Protein AF-A0A8D3AK14-F1 (afdb_monomer)

Mean predicted aligned error: 7.83 Å

Nearest PDB structures (foldseek):
  1roz-assembly1_B  TM=8.309E-01  e=2.195E-11  Homo sapiens
  8a0f-assembly1_B-2  TM=8.548E-01  e=7.434E-11  Homo sapiens
  8a0f-assembly1_A-2  TM=8.337E-01  e=1.287E-10  Homo sapiens
  8qzx-assembly1_A  TM=8.357E-01  e=2.097E-10  Trichomonas vaginalis
  8qzx-assembly1_B  TM=8.341E-01  e=2.518E-10  Trichomonas vaginalis

Sequence (158 aa):
MFYAIPFQGVFEPLADRGIRWTPSKVIHRLVKEINNPESVYYLAYKNNIPVFSPALTDGAIGDMVCLFSIENPGLILDIIELNNLVTVANSTGAITLGRSVATHHICNANSWRGGADYAVPDEAVSWGVFGDATIIFPLLVAEMFAVHANTTAGKKKE

Secondary structure (DSSP, 8-state):
--TTS-HHHHHGGGG-TTS---HHHHHHHHHHHH--TT-HHHHHHHTT-----TTTTSSHHHHHHHHHHHHSTT-----THHHHHHHT-SS-EEE--SSSHHHHHHHHHHHTTTS-SEEE-S--TTT-----HHHHHHHHIIIIIIHHHHHHHHHT--

Solvent-accessible surface area (backbone atoms only — not comparable to full-atom values): 9688 Å² total; per-residue (Å²): 140,82,86,81,66,69,69,62,77,74,49,53,69,69,68,46,82,89,56,89,42,22,44,33,57,51,51,52,50,54,35,64,72,66,66,44,85,89,37,70,62,32,51,29,54,77,67,73,48,88,56,84,45,93,62,54,62,77,47,76,64,17,56,52,52,52,58,48,33,73,82,40,76,85,74,58,74,51,72,63,67,59,41,63,57,48,60,73,47,93,72,47,76,46,79,37,88,56,91,48,74,67,43,51,51,55,52,57,29,25,49,77,63,80,42,61,82,37,72,49,56,54,79,31,85,88,71,74,66,79,76,58,58,88,63,49,46,59,53,52,40,52,72,47,55,48,48,50,50,52,57,55,57,56,65,72,77,112

InterPro domains:
  IPR002773 Deoxyhypusine synthase [PF01916] (13-120)
  IPR002773 Deoxyhypusine synthase [PTHR11703] (19-152)
  IPR029035 DHS-like NAD/FAD-binding domain superfamily [SSF52467] (12-150)
  IPR036982 Deoxyhypusine synthase superfamily [G3DSA:3.40.910.10] (7-158)

pLDDT: mean 82.38, std 14.47, range [33.09, 95.25]

Radius of gyration: 18.66 Å; Cα contacts (8 Å, |Δi|>4): 127; chains: 1; bounding box: 44×37×48 Å

Foldseek 3Di:
DPPPDPLCPQCVVLLPPVDAAALQVSLLSNLVSVVDPVDPSVVCNVVVNTDADPPCLPDPSVVSVVVVCVVRPDRDHDRCVLLVVQLPDPAAEEEDADDDPVLVVNQVSQVNVVGHPHYDDCPCPVPPDHDHCVPVVVVVCVVPVVVVVVVVVVVVVD

Organism: Scophthalmus maximus (NCBI:txid52904)

Structure (mmCIF, N/CA/C/O backbone):
data_AF-A0A8D3AK14-F1
#
_entry.id   AF-A0A8D3AK14-F1
#
loop_
_atom_site.group_PDB
_atom_site.id
_atom_site.type_symbol
_atom_site.label_atom_id
_atom_site.label_alt_id
_atom_site.label_comp_id
_atom_site.label_asym_id
_atom_site.label_entity_id
_atom_site.label_seq_id
_atom_site.pdbx_PDB_ins_code
_atom_site.Cartn_x
_atom_site.Cartn_y
_atom_site.Cartn_z
_atom_site.occupancy
_atom_site.B_iso_or_equiv
_atom_site.auth_seq_id
_atom_site.auth_comp_id
_atom_site.auth_asym_id
_atom_site.auth_atom_id
_atom_site.pdbx_PDB_model_num
ATOM 1 N N . MET A 1 1 ? 21.615 4.876 5.965 1.00 33.72 1 MET A N 1
ATOM 2 C CA . MET A 1 1 ? 22.138 3.493 6.015 1.00 33.72 1 MET A CA 1
ATOM 3 C C . MET A 1 1 ? 21.258 2.600 5.131 1.00 33.72 1 MET A C 1
ATOM 5 O O . MET A 1 1 ? 20.479 1.821 5.647 1.00 33.72 1 MET A O 1
ATOM 9 N N . PHE A 1 2 ? 21.328 2.760 3.801 1.00 33.56 2 PHE A N 1
ATOM 10 C CA . PHE A 1 2 ? 20.578 1.951 2.811 1.00 33.56 2 PHE A CA 1
ATOM 11 C C . PHE A 1 2 ? 21.502 1.036 1.973 1.00 33.56 2 PHE A C 1
ATOM 13 O O . PHE A 1 2 ? 21.062 0.402 1.026 1.00 33.56 2 PHE A O 1
ATOM 20 N N . TYR A 1 3 ? 22.785 0.934 2.340 1.00 33.09 3 TYR A N 1
ATOM 21 C CA . TYR A 1 3 ? 23.836 0.241 1.576 1.00 33.09 3 TYR A CA 1
ATOM 22 C C . TYR A 1 3 ? 24.048 -1.239 1.958 1.00 33.09 3 TYR A C 1
ATOM 24 O O . TYR A 1 3 ? 25.084 -1.808 1.634 1.00 33.09 3 TYR A O 1
ATOM 32 N N . ALA A 1 4 ? 23.111 -1.868 2.675 1.00 42.28 4 ALA A N 1
ATOM 33 C CA . ALA A 1 4 ? 23.295 -3.226 3.209 1.00 42.28 4 ALA A CA 1
ATOM 34 C C . ALA A 1 4 ? 22.388 -4.294 2.575 1.00 42.28 4 ALA A C 1
ATOM 36 O O . ALA A 1 4 ? 22.388 -5.433 3.033 1.00 42.28 4 ALA A O 1
ATOM 37 N N . ILE A 1 5 ? 21.618 -3.9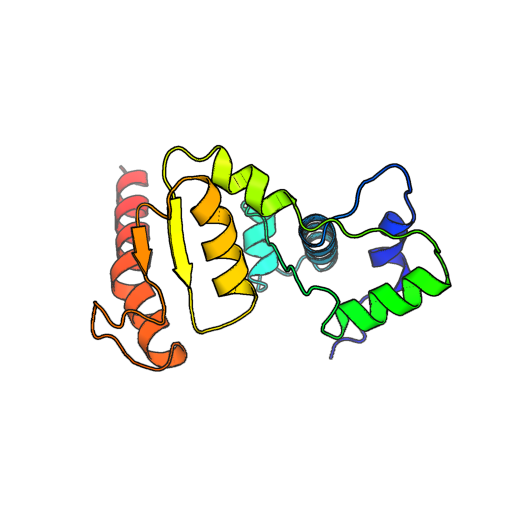57 1.537 1.00 53.09 5 ILE A N 1
ATOM 38 C CA . ILE A 1 5 ? 20.884 -4.965 0.767 1.00 53.09 5 ILE A CA 1
ATOM 39 C C . ILE A 1 5 ? 21.782 -5.366 -0.411 1.00 53.09 5 ILE A C 1
ATOM 41 O O . ILE A 1 5 ? 22.153 -4.478 -1.182 1.00 53.09 5 ILE A O 1
ATOM 45 N N . PRO A 1 6 ? 22.167 -6.648 -0.572 1.00 53.72 6 PRO A N 1
ATOM 46 C CA . PRO A 1 6 ? 22.894 -7.085 -1.758 1.00 53.72 6 PRO A CA 1
ATOM 47 C C . PRO A 1 6 ? 22.009 -6.848 -2.990 1.00 53.72 6 PRO A C 1
ATOM 49 O O . PRO A 1 6 ? 21.043 -7.568 -3.234 1.00 53.72 6 PRO A O 1
ATOM 52 N N . PHE A 1 7 ? 22.340 -5.781 -3.721 1.00 57.69 7 PHE A N 1
ATOM 53 C CA . PHE A 1 7 ? 21.584 -5.194 -4.831 1.00 57.69 7 PHE A CA 1
ATOM 54 C C . PHE A 1 7 ? 21.163 -6.226 -5.889 1.00 57.69 7 PHE A C 1
ATOM 56 O O . PHE A 1 7 ? 20.023 -6.206 -6.347 1.00 57.69 7 PHE A O 1
ATOM 63 N N . GLN A 1 8 ? 22.042 -7.180 -6.201 1.00 56.34 8 GLN A N 1
ATOM 64 C CA . GLN A 1 8 ? 21.799 -8.170 -7.250 1.00 56.34 8 GLN A CA 1
ATOM 65 C C . GLN A 1 8 ? 20.710 -9.187 -6.870 1.00 56.34 8 GLN A C 1
ATOM 67 O O . GLN A 1 8 ? 19.739 -9.356 -7.603 1.00 56.34 8 GLN A O 1
ATOM 72 N N . GLY A 1 9 ? 20.802 -9.807 -5.688 1.00 64.19 9 GLY A N 1
ATOM 73 C CA . GLY A 1 9 ? 19.927 -10.932 -5.325 1.00 64.19 9 GLY A CA 1
ATOM 74 C C . GLY A 1 9 ? 18.458 -10.550 -5.116 1.00 64.19 9 GLY A C 1
ATOM 75 O O . GLY A 1 9 ? 17.563 -11.375 -5.284 1.00 64.19 9 GLY A O 1
ATOM 76 N N . VAL A 1 10 ? 18.191 -9.287 -4.772 1.00 70.69 10 VAL A N 1
ATOM 77 C CA . VAL A 1 10 ? 16.828 -8.809 -4.503 1.00 70.69 10 VAL A CA 1
ATOM 78 C C . VAL A 1 10 ? 16.062 -8.482 -5.786 1.00 70.69 10 VAL A C 1
ATOM 80 O O . VAL A 1 10 ? 14.851 -8.712 -5.840 1.00 70.69 10 VAL A O 1
ATOM 83 N N . PHE A 1 11 ? 16.753 -7.983 -6.819 1.00 75.62 11 PHE A N 1
ATOM 84 C CA . PHE A 1 11 ? 16.135 -7.634 -8.100 1.00 75.62 11 PHE A CA 1
ATOM 85 C C . PHE A 1 11 ? 16.275 -8.719 -9.176 1.00 75.62 11 PHE A C 1
ATOM 87 O O . PHE A 1 11 ? 15.506 -8.704 -10.131 1.00 75.62 11 PHE A O 1
ATOM 94 N N . GLU A 1 12 ? 17.161 -9.705 -9.004 1.00 72.81 12 GLU A N 1
ATOM 95 C CA . GLU A 1 12 ? 17.320 -10.865 -9.900 1.00 72.81 12 GLU A CA 1
ATOM 96 C C . GLU A 1 12 ? 15.991 -11.511 -10.345 1.00 72.81 12 GLU A C 1
ATOM 98 O O . GLU A 1 12 ? 15.812 -11.733 -11.544 1.00 72.81 12 GLU A O 1
ATOM 103 N N . PRO A 1 13 ? 15.005 -11.753 -9.455 1.00 73.56 13 PRO A N 1
ATOM 104 C CA . PRO A 1 13 ? 13.720 -12.312 -9.868 1.00 73.56 13 PRO A CA 1
ATOM 105 C C . PRO A 1 13 ? 12.921 -11.414 -10.822 1.00 73.56 13 PRO A C 1
ATOM 107 O O . PRO A 1 13 ? 12.107 -11.933 -11.580 1.00 73.56 13 PRO A O 1
ATOM 110 N N . LEU A 1 14 ? 13.140 -10.090 -10.827 1.00 73.56 14 LEU A N 1
ATOM 111 C CA . LEU A 1 14 ? 12.468 -9.186 -11.768 1.00 73.56 14 LEU A CA 1
ATOM 112 C C . LEU A 1 14 ? 12.912 -9.390 -13.221 1.00 73.56 14 LEU A C 1
ATOM 114 O O . LEU A 1 14 ? 12.228 -8.919 -14.128 1.00 73.56 14 LEU A O 1
ATOM 118 N N . ALA A 1 15 ? 14.010 -10.114 -13.458 1.00 72.19 15 ALA A N 1
ATOM 119 C CA . ALA A 1 15 ? 14.418 -10.519 -14.800 1.00 72.19 15 ALA A CA 1
ATOM 120 C C . ALA A 1 15 ? 13.516 -11.621 -15.389 1.00 72.19 15 ALA A C 1
ATOM 122 O O . ALA A 1 15 ? 13.570 -11.871 -16.598 1.00 72.19 15 ALA A O 1
ATOM 123 N N . ASP A 1 16 ? 12.676 -12.274 -14.572 1.00 77.19 16 ASP A N 1
ATOM 124 C CA . ASP A 1 16 ? 11.714 -13.261 -15.058 1.00 77.19 16 ASP A CA 1
ATOM 125 C C . ASP A 1 16 ? 10.622 -12.585 -15.900 1.00 77.19 16 ASP A C 1
ATOM 127 O O . ASP A 1 16 ? 9.734 -11.888 -15.397 1.00 77.19 16 ASP A O 1
ATOM 131 N N . ARG A 1 17 ? 10.687 -12.833 -17.212 1.00 68.62 17 ARG A N 1
ATOM 132 C CA . ARG A 1 17 ? 9.765 -12.290 -18.218 1.00 68.62 17 ARG A CA 1
ATOM 133 C C . ARG A 1 17 ? 8.392 -12.966 -18.210 1.00 68.62 17 ARG A C 1
ATOM 135 O O . ARG A 1 17 ? 7.485 -12.475 -18.877 1.00 68.62 17 ARG A O 1
ATOM 142 N N . GLY A 1 18 ? 8.223 -14.076 -17.487 1.00 77.50 18 GLY A N 1
ATOM 143 C CA . GLY A 1 18 ? 6.937 -14.759 -17.334 1.00 77.50 18 GLY A CA 1
ATOM 144 C C . GLY A 1 18 ? 5.989 -14.066 -16.351 1.00 77.50 18 GLY A C 1
ATOM 145 O O . GLY A 1 18 ? 4.786 -14.335 -16.360 1.00 77.50 18 GLY A O 1
ATOM 146 N N . ILE A 1 19 ? 6.505 -13.159 -15.515 1.00 80.62 19 ILE A N 1
ATOM 147 C CA . ILE A 1 19 ? 5.735 -12.480 -14.473 1.00 80.62 19 ILE A CA 1
ATOM 148 C C . ILE A 1 19 ? 5.434 -11.046 -14.903 1.00 80.62 19 ILE A C 1
ATOM 150 O O . ILE A 1 19 ? 6.324 -10.246 -15.182 1.00 80.62 19 ILE A O 1
ATOM 154 N N . ARG A 1 20 ? 4.149 -10.678 -14.879 1.00 82.69 20 ARG A N 1
ATOM 155 C CA . ARG A 1 20 ? 3.743 -9.274 -14.989 1.00 82.69 20 ARG A CA 1
ATOM 156 C C . ARG A 1 20 ? 3.992 -8.575 -13.656 1.00 82.69 20 ARG A C 1
ATOM 158 O O . ARG A 1 20 ? 3.212 -8.739 -12.706 1.00 82.69 20 ARG A O 1
ATOM 165 N N . TRP A 1 21 ? 5.092 -7.835 -13.592 1.00 87.00 21 TRP A N 1
ATOM 166 C CA . TRP A 1 21 ? 5.483 -7.074 -12.414 1.00 87.00 21 TRP A CA 1
ATOM 167 C C . TRP A 1 21 ? 4.579 -5.859 -12.217 1.00 87.00 21 TRP A C 1
ATOM 169 O O . TRP A 1 21 ? 4.171 -5.184 -13.158 1.00 87.00 21 TRP A O 1
ATOM 179 N N . THR A 1 22 ? 4.238 -5.607 -10.961 1.00 88.69 22 THR A N 1
ATOM 180 C CA . THR A 1 22 ? 3.441 -4.467 -10.500 1.00 88.69 22 THR A CA 1
ATOM 181 C C . THR A 1 22 ? 4.169 -3.863 -9.300 1.00 88.69 22 THR A C 1
ATOM 183 O O . THR A 1 22 ? 4.873 -4.601 -8.597 1.00 88.69 22 THR A O 1
ATOM 186 N N . PRO A 1 23 ? 4.031 -2.557 -9.011 1.00 90.06 23 PRO A N 1
ATOM 187 C CA . PRO A 1 23 ? 4.665 -1.952 -7.844 1.00 90.06 23 PRO A CA 1
ATOM 188 C C . PRO A 1 23 ? 4.395 -2.705 -6.537 1.00 90.06 23 PRO A C 1
ATOM 190 O O . PRO A 1 23 ? 5.297 -2.885 -5.724 1.00 90.06 23 PRO A O 1
ATOM 193 N N . SER A 1 24 ? 3.177 -3.220 -6.368 1.00 89.81 24 SER A N 1
ATOM 194 C CA . SER A 1 24 ? 2.771 -4.054 -5.233 1.00 89.81 24 SER A CA 1
ATOM 195 C C . SER A 1 24 ? 3.573 -5.351 -5.125 1.00 89.81 24 SER A C 1
ATOM 197 O O . SER A 1 24 ? 4.051 -5.672 -4.039 1.00 89.81 24 SER A O 1
ATOM 199 N N . LYS A 1 25 ? 3.784 -6.081 -6.229 1.00 89.75 25 LYS A N 1
ATOM 200 C CA . LYS A 1 25 ? 4.602 -7.310 -6.247 1.00 89.75 25 LYS A CA 1
ATOM 201 C C . LYS A 1 25 ? 6.070 -7.029 -5.962 1.00 89.75 25 LYS A C 1
ATOM 203 O O . LYS A 1 25 ? 6.706 -7.807 -5.251 1.00 89.75 25 LYS A O 1
ATOM 208 N N . VAL A 1 26 ? 6.593 -5.918 -6.480 1.00 89.44 26 VAL A N 1
ATOM 209 C CA . VAL A 1 26 ? 7.964 -5.482 -6.187 1.00 89.44 26 VAL A CA 1
ATOM 210 C C . VAL A 1 26 ? 8.109 -5.201 -4.694 1.00 89.44 26 VAL A C 1
ATOM 212 O O . VAL A 1 26 ? 8.961 -5.805 -4.050 1.00 89.44 26 VAL A O 1
ATOM 215 N N . ILE A 1 27 ? 7.228 -4.380 -4.109 1.00 90.75 27 ILE A N 1
ATOM 216 C CA . ILE A 1 27 ? 7.228 -4.094 -2.665 1.00 90.75 27 ILE A CA 1
ATOM 217 C C . ILE A 1 27 ? 7.105 -5.391 -1.859 1.00 90.75 27 ILE A C 1
ATOM 219 O O . ILE A 1 27 ? 7.893 -5.626 -0.947 1.00 90.75 27 ILE A O 1
ATOM 223 N N . HIS A 1 28 ? 6.168 -6.267 -2.220 1.00 90.69 28 HIS A N 1
ATOM 224 C CA . HIS A 1 28 ? 5.968 -7.548 -1.547 1.00 90.69 28 HIS A CA 1
ATOM 225 C C . HIS A 1 28 ? 7.243 -8.407 -1.548 1.00 90.69 28 HIS A C 1
ATOM 227 O O . HIS A 1 28 ? 7.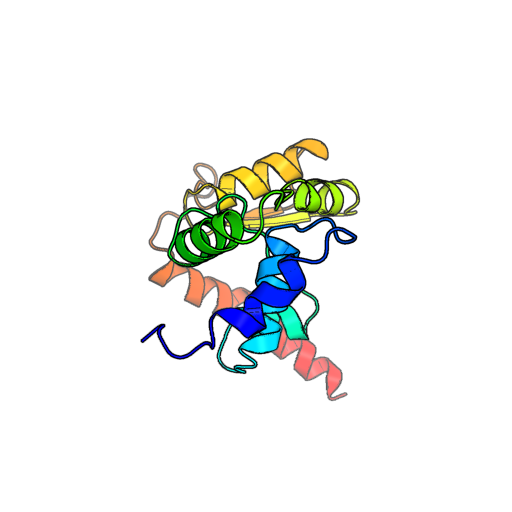589 -9.000 -0.524 1.00 90.69 28 HIS A O 1
ATOM 233 N N . ARG A 1 29 ? 7.985 -8.437 -2.665 1.00 88.88 29 ARG A N 1
ATOM 234 C CA . ARG A 1 29 ? 9.262 -9.154 -2.744 1.00 88.88 29 ARG A CA 1
ATOM 235 C C . ARG A 1 29 ? 10.342 -8.495 -1.891 1.00 88.88 29 ARG A C 1
ATOM 237 O O . ARG A 1 29 ? 10.975 -9.195 -1.108 1.00 88.88 29 ARG A O 1
ATOM 244 N N . LEU A 1 30 ? 10.516 -7.177 -1.996 1.00 89.75 30 LEU A N 1
ATOM 245 C CA . LEU A 1 30 ? 11.501 -6.420 -1.212 1.00 89.75 30 LEU A CA 1
ATOM 246 C C . LEU A 1 30 ? 11.332 -6.671 0.290 1.00 89.75 30 LEU A C 1
ATOM 248 O O . LEU A 1 30 ? 12.292 -6.917 1.013 1.00 89.75 30 LEU A O 1
ATOM 252 N N . VAL A 1 31 ? 10.088 -6.656 0.754 1.00 90.12 31 VAL A N 1
ATOM 253 C CA . VAL A 1 31 ? 9.748 -6.862 2.160 1.00 90.12 31 VAL A CA 1
ATOM 254 C C . VAL A 1 31 ? 10.081 -8.273 2.632 1.00 90.12 31 VAL A C 1
ATOM 256 O O . VAL A 1 31 ? 10.592 -8.442 3.742 1.00 90.12 31 VAL A O 1
ATOM 259 N N . LYS A 1 32 ? 9.811 -9.278 1.791 1.00 89.25 32 LYS A N 1
ATOM 260 C CA . LYS A 1 32 ? 10.151 -10.673 2.073 1.00 89.25 32 LYS A CA 1
ATOM 261 C C . LYS A 1 32 ? 11.660 -10.859 2.253 1.00 89.25 32 LYS A C 1
ATOM 263 O O . LYS A 1 32 ? 12.057 -11.586 3.156 1.00 89.25 32 LYS A O 1
ATOM 268 N N . GLU A 1 33 ? 12.472 -10.192 1.432 1.00 87.12 33 GLU A N 1
ATOM 269 C CA . GLU A 1 33 ? 13.939 -10.250 1.523 1.00 87.12 33 GLU A CA 1
ATOM 270 C C . GLU A 1 33 ? 14.480 -9.518 2.760 1.00 87.12 33 GLU A C 1
ATOM 272 O O . GLU A 1 33 ? 15.374 -10.021 3.433 1.00 87.12 33 GLU A O 1
ATOM 277 N N . ILE A 1 34 ? 13.921 -8.349 3.100 1.00 87.00 34 ILE A N 1
ATOM 278 C CA . ILE A 1 34 ? 14.353 -7.571 4.275 1.00 87.00 34 ILE A CA 1
ATOM 279 C C . ILE A 1 34 ? 14.077 -8.330 5.583 1.00 87.00 34 ILE A C 1
ATOM 281 O O . ILE A 1 34 ? 14.871 -8.236 6.516 1.00 87.00 34 ILE A O 1
ATOM 285 N N . ASN A 1 35 ? 12.947 -9.048 5.663 1.00 88.81 35 ASN A N 1
ATOM 286 C CA . ASN A 1 35 ? 12.554 -9.894 6.798 1.00 88.81 35 ASN A CA 1
ATOM 287 C C . ASN A 1 35 ? 12.731 -9.225 8.184 1.00 88.81 35 ASN A C 1
ATOM 289 O O . ASN A 1 35 ? 13.199 -9.845 9.139 1.00 88.81 35 ASN A O 1
ATOM 293 N N . ASN A 1 36 ? 12.371 -7.941 8.294 1.00 91.50 36 ASN A N 1
ATOM 294 C CA . ASN A 1 36 ? 12.513 -7.165 9.526 1.00 91.50 36 ASN A CA 1
ATOM 295 C C . ASN A 1 36 ? 11.153 -6.996 10.235 1.00 91.50 36 ASN A C 1
ATOM 297 O O . ASN A 1 36 ? 10.301 -6.285 9.694 1.00 91.50 36 ASN A O 1
ATOM 301 N N . PRO A 1 37 ? 10.954 -7.563 11.442 1.00 93.06 37 PRO A N 1
ATOM 302 C CA . PRO A 1 37 ? 9.683 -7.497 12.167 1.00 93.06 37 PRO A CA 1
ATOM 303 C C . PRO A 1 37 ? 9.254 -6.085 12.588 1.00 93.06 37 PRO A C 1
ATOM 305 O O . PRO A 1 37 ? 8.060 -5.860 12.761 1.00 93.06 37 PRO A O 1
ATOM 308 N N . GLU A 1 38 ? 10.186 -5.134 12.691 1.00 94.06 38 GLU A N 1
ATOM 309 C CA . GLU A 1 38 ? 9.897 -3.738 13.056 1.00 94.06 38 GLU A CA 1
ATOM 310 C C . GLU A 1 38 ? 9.328 -2.918 11.880 1.00 94.06 38 GLU A C 1
ATOM 312 O O . GLU A 1 38 ? 8.853 -1.797 12.051 1.00 94.06 38 GLU A O 1
ATOM 317 N N . SER A 1 39 ? 9.376 -3.450 10.653 1.00 93.56 39 SER A N 1
ATOM 318 C CA . SER A 1 39 ? 8.877 -2.754 9.466 1.00 93.56 39 SER A CA 1
ATOM 319 C C . SER A 1 39 ? 7.360 -2.883 9.331 1.00 93.56 39 SER A C 1
ATOM 321 O O . SER A 1 39 ? 6.819 -3.988 9.265 1.00 93.56 39 SER A O 1
ATOM 323 N N . VAL A 1 40 ? 6.664 -1.755 9.149 1.00 94.06 40 VAL A N 1
ATOM 324 C CA . VAL A 1 40 ? 5.224 -1.746 8.826 1.00 94.06 40 VAL A CA 1
ATOM 325 C C . VAL A 1 40 ? 4.915 -2.562 7.569 1.00 94.06 40 VAL A C 1
ATOM 327 O O . VAL A 1 40 ? 3.912 -3.271 7.511 1.00 94.06 40 VAL A O 1
ATOM 330 N N . TYR A 1 41 ? 5.814 -2.536 6.582 1.00 93.44 41 TYR A N 1
ATOM 331 C CA . TYR A 1 41 ? 5.641 -3.308 5.362 1.00 93.44 41 TYR A CA 1
ATOM 332 C C . TYR A 1 41 ? 5.775 -4.810 5.621 1.00 93.44 41 TYR A C 1
ATOM 334 O O . TYR A 1 41 ? 5.043 -5.589 5.017 1.00 93.44 41 TYR A O 1
ATOM 342 N N . TYR A 1 42 ? 6.641 -5.226 6.552 1.00 94.44 42 TYR A N 1
ATOM 343 C CA . TYR A 1 42 ? 6.745 -6.629 6.964 1.00 94.44 42 TYR A CA 1
ATOM 344 C C . TYR A 1 42 ? 5.470 -7.117 7.649 1.00 94.44 42 TYR A C 1
ATOM 346 O O . TYR A 1 42 ? 4.994 -8.216 7.360 1.00 94.44 42 TYR A O 1
ATOM 354 N N . LEU A 1 43 ? 4.863 -6.282 8.496 1.00 95.12 43 LEU A N 1
ATOM 355 C CA . LEU A 1 43 ? 3.557 -6.577 9.081 1.00 95.12 43 LEU A CA 1
ATOM 356 C C . LEU A 1 43 ? 2.474 -6.688 8.000 1.00 95.12 43 LEU A C 1
ATOM 358 O O . LEU A 1 43 ? 1.673 -7.621 8.048 1.00 95.12 43 LEU A O 1
ATOM 362 N N . ALA A 1 44 ? 2.476 -5.800 7.002 1.00 95.00 44 ALA A N 1
ATOM 363 C CA . ALA A 1 44 ? 1.558 -5.885 5.866 1.00 95.00 44 ALA A CA 1
ATOM 364 C C . ALA A 1 44 ? 1.747 -7.195 5.081 1.00 95.00 44 ALA A C 1
ATOM 366 O O . ALA A 1 44 ? 0.779 -7.919 4.856 1.00 95.00 44 ALA A O 1
ATOM 367 N N . TYR A 1 45 ? 2.994 -7.558 4.764 1.00 94.31 45 TYR A N 1
ATOM 368 C CA . TYR A 1 45 ? 3.346 -8.825 4.115 1.00 94.31 45 TYR A CA 1
ATOM 369 C C . TYR A 1 45 ? 2.843 -10.036 4.911 1.00 94.31 45 TYR A C 1
ATOM 371 O O . TYR A 1 45 ? 2.142 -10.885 4.364 1.00 94.31 45 TYR A O 1
ATOM 379 N N . LYS A 1 46 ? 3.127 -10.092 6.218 1.00 95.25 46 LYS A N 1
ATOM 380 C CA . LYS A 1 46 ? 2.732 -11.210 7.090 1.00 95.25 46 LYS A CA 1
ATOM 381 C C . LYS A 1 46 ? 1.212 -11.375 7.198 1.00 95.25 46 LYS A C 1
ATOM 383 O O . LYS A 1 46 ? 0.734 -12.492 7.377 1.00 95.25 46 LYS A O 1
ATOM 388 N N . ASN A 1 47 ? 0.463 -10.279 7.095 1.00 95.06 47 ASN A N 1
ATOM 389 C CA . ASN A 1 47 ? -0.999 -10.272 7.175 1.00 95.06 47 ASN A CA 1
ATOM 390 C C . ASN A 1 47 ? -1.686 -10.277 5.796 1.00 95.06 47 ASN A C 1
ATOM 392 O O . ASN A 1 47 ? -2.895 -10.074 5.731 1.00 95.06 47 ASN A O 1
ATOM 396 N N . ASN A 1 48 ? -0.949 -10.521 4.704 1.00 94.44 48 ASN A N 1
ATOM 397 C CA . ASN A 1 48 ? -1.467 -10.518 3.330 1.00 94.44 48 ASN A CA 1
ATOM 398 C C . ASN A 1 48 ? -2.180 -9.209 2.934 1.00 94.44 48 ASN A C 1
ATOM 400 O O . ASN A 1 48 ? -3.158 -9.223 2.188 1.00 94.44 48 ASN A O 1
ATOM 404 N N . ILE A 1 49 ? -1.687 -8.070 3.427 1.00 94.56 49 ILE A N 1
ATOM 405 C CA . ILE A 1 49 ? -2.201 -6.741 3.089 1.00 94.56 49 ILE A CA 1
ATOM 406 C C . ILE A 1 49 ? -1.416 -6.217 1.876 1.00 94.56 49 ILE A C 1
ATOM 408 O O . ILE A 1 49 ? -0.199 -6.023 1.979 1.00 94.56 49 ILE A O 1
ATOM 412 N N . PRO A 1 50 ? -2.068 -5.987 0.720 1.00 92.88 50 PRO A N 1
ATOM 413 C CA . PRO A 1 50 ? -1.390 -5.467 -0.458 1.00 92.88 50 PRO A CA 1
ATOM 414 C C . PRO A 1 50 ? -1.013 -3.995 -0.262 1.00 92.88 50 PRO A C 1
ATOM 416 O O . PRO A 1 50 ? -1.784 -3.199 0.271 1.00 92.88 50 PRO A O 1
ATOM 419 N N . VAL A 1 51 ? 0.178 -3.628 -0.734 1.00 93.69 51 VAL A N 1
ATOM 420 C CA . VAL A 1 51 ? 0.701 -2.260 -0.668 1.00 93.69 51 VAL A CA 1
ATOM 421 C C . VAL A 1 51 ? 0.855 -1.739 -2.086 1.00 93.69 51 VAL A C 1
ATOM 423 O O . VAL A 1 51 ? 1.577 -2.330 -2.882 1.00 93.69 51 VAL A O 1
ATOM 426 N N . PHE A 1 52 ? 0.199 -0.628 -2.402 1.00 92.75 52 PHE A N 1
ATOM 427 C CA . PHE A 1 52 ? 0.254 -0.020 -3.728 1.00 92.75 52 PHE A CA 1
ATOM 428 C C . PH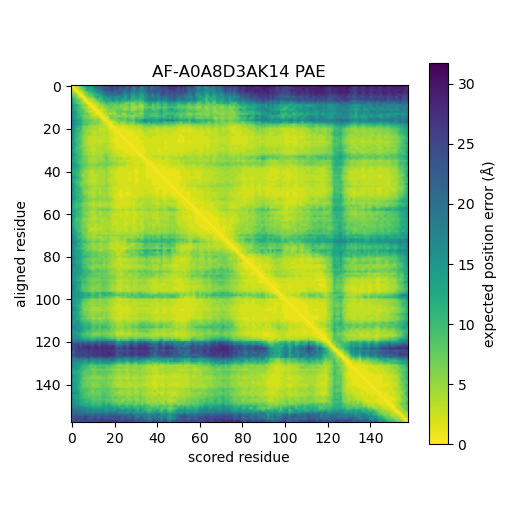E A 1 52 ? 1.035 1.291 -3.682 1.00 92.75 52 PHE A C 1
ATOM 430 O O . PHE A 1 52 ? 0.781 2.136 -2.827 1.00 92.75 52 PHE A O 1
ATOM 437 N N . SER A 1 53 ? 1.950 1.479 -4.634 1.00 92.88 53 SER A N 1
ATOM 438 C CA . SER A 1 53 ? 2.647 2.749 -4.851 1.00 92.88 53 SER A CA 1
ATOM 439 C C . SER A 1 53 ? 2.624 3.090 -6.345 1.00 92.88 53 SER A C 1
ATOM 441 O O . SER A 1 53 ? 3.402 2.512 -7.106 1.00 92.88 53 SER A O 1
ATOM 443 N N . PRO A 1 54 ? 1.717 3.977 -6.804 1.00 90.50 54 PRO A N 1
ATOM 444 C CA . PRO A 1 54 ? 1.625 4.343 -8.222 1.00 90.50 54 PRO A CA 1
ATOM 445 C C . PRO A 1 54 ? 2.875 5.079 -8.725 1.00 90.50 54 PRO A C 1
ATOM 447 O O . PRO A 1 54 ? 3.177 5.023 -9.909 1.00 90.50 54 PRO A O 1
ATOM 450 N N . ALA A 1 55 ? 3.613 5.731 -7.824 1.00 91.62 55 ALA A N 1
ATOM 451 C CA . ALA A 1 55 ? 4.852 6.445 -8.112 1.00 91.62 55 ALA A CA 1
ATOM 452 C C . ALA A 1 55 ? 6.065 5.730 -7.487 1.00 91.62 55 ALA A C 1
ATOM 454 O O . ALA A 1 55 ? 6.921 6.362 -6.880 1.00 91.62 55 ALA A O 1
ATOM 455 N N . LEU A 1 56 ? 6.146 4.396 -7.602 1.00 90.50 56 LEU A N 1
ATOM 456 C CA . LEU A 1 56 ? 7.252 3.612 -7.021 1.00 90.50 56 LEU A CA 1
ATOM 457 C C . LEU A 1 56 ? 8.638 4.057 -7.519 1.00 90.50 56 LEU A C 1
ATOM 459 O O . LEU A 1 56 ? 9.628 3.905 -6.807 1.00 90.50 56 LEU A O 1
ATOM 463 N N . THR A 1 57 ? 8.704 4.598 -8.733 1.00 89.75 57 THR A N 1
ATOM 464 C CA . THR A 1 57 ? 9.938 5.085 -9.355 1.00 89.75 57 THR A CA 1
ATOM 465 C C . THR A 1 57 ? 10.394 6.453 -8.840 1.00 89.75 57 THR A C 1
ATOM 467 O O . THR A 1 57 ? 11.489 6.878 -9.181 1.00 89.75 57 THR A O 1
ATOM 470 N N . ASP A 1 58 ? 9.588 7.152 -8.041 1.00 90.75 58 ASP A N 1
ATOM 471 C CA . ASP A 1 58 ? 9.914 8.477 -7.503 1.00 90.75 58 ASP A CA 1
ATOM 472 C C . ASP A 1 58 ? 10.619 8.355 -6.140 1.00 90.75 58 ASP A C 1
ATOM 474 O O . ASP A 1 58 ? 10.055 8.617 -5.077 1.00 90.75 58 ASP A O 1
ATOM 478 N N . GLY A 1 59 ? 11.850 7.839 -6.156 1.00 89.12 59 GLY A N 1
ATOM 479 C CA . GLY A 1 59 ? 12.680 7.687 -4.962 1.00 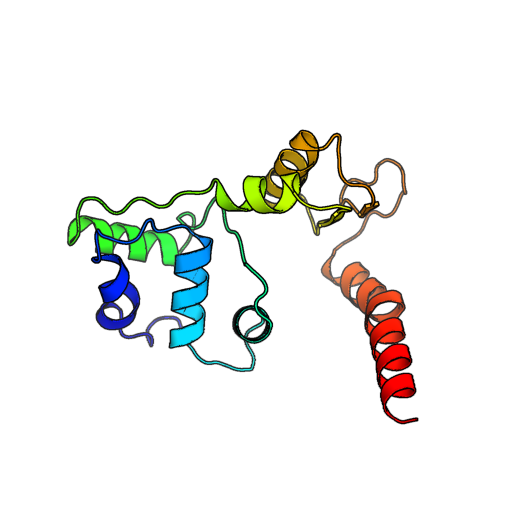89.12 59 GLY A CA 1
ATOM 480 C C . GLY A 1 59 ? 13.859 6.741 -5.170 1.00 89.12 59 GLY A C 1
ATOM 481 O O . GLY A 1 59 ? 14.080 6.233 -6.264 1.00 89.12 59 GLY A O 1
ATOM 482 N N . ALA A 1 60 ? 14.586 6.430 -4.092 1.00 89.06 60 ALA A N 1
ATOM 483 C CA . ALA A 1 60 ? 15.793 5.597 -4.163 1.00 89.06 60 ALA A CA 1
ATOM 484 C C . ALA A 1 60 ? 15.544 4.191 -4.745 1.00 89.06 60 ALA A C 1
ATOM 486 O O . ALA A 1 60 ? 16.418 3.623 -5.389 1.00 89.06 60 ALA A O 1
ATOM 487 N N . ILE A 1 61 ? 14.348 3.621 -4.550 1.00 88.81 61 ILE A N 1
ATOM 488 C CA . ILE A 1 61 ? 13.963 2.356 -5.202 1.00 88.81 61 ILE A CA 1
ATOM 489 C C . ILE A 1 61 ? 13.866 2.546 -6.721 1.00 88.81 61 ILE A C 1
ATOM 491 O O . ILE A 1 61 ? 14.265 1.661 -7.470 1.00 88.81 61 ILE A O 1
ATOM 495 N N . GLY A 1 62 ? 13.369 3.694 -7.176 1.00 87.56 62 GLY A N 1
ATOM 496 C CA . GLY A 1 62 ? 13.294 4.050 -8.586 1.00 87.56 62 GLY A CA 1
ATOM 497 C C . GLY A 1 62 ? 14.654 4.143 -9.258 1.00 87.56 62 GLY A C 1
ATOM 498 O O . GLY A 1 62 ? 14.813 3.583 -10.339 1.00 87.56 62 GLY A O 1
ATOM 499 N N . ASP A 1 63 ? 15.643 4.747 -8.595 1.00 87.88 63 ASP A N 1
ATOM 500 C CA . ASP A 1 63 ? 17.025 4.777 -9.092 1.00 87.88 63 ASP A CA 1
ATOM 501 C C . ASP A 1 63 ? 17.557 3.353 -9.307 1.00 87.88 63 ASP A C 1
ATOM 503 O O . ASP A 1 63 ? 18.109 3.030 -10.358 1.00 87.88 63 ASP A O 1
ATOM 507 N N . MET A 1 64 ? 17.310 2.466 -8.340 1.00 86.56 64 MET A N 1
ATOM 508 C CA . MET A 1 64 ? 17.723 1.063 -8.408 1.00 86.56 64 MET A CA 1
ATOM 509 C C . MET A 1 64 ? 17.002 0.293 -9.521 1.00 86.56 64 MET A C 1
ATOM 511 O O . MET A 1 64 ? 17.636 -0.450 -10.267 1.00 86.56 64 MET A O 1
ATOM 515 N N . VAL A 1 65 ? 15.692 0.500 -9.678 1.00 86.00 65 VAL A N 1
ATOM 516 C CA . VAL A 1 65 ? 14.897 -0.088 -10.768 1.00 86.00 65 VAL A CA 1
ATOM 517 C C . VAL A 1 65 ? 15.370 0.424 -12.130 1.00 86.00 65 VAL A C 1
ATOM 519 O O . VAL A 1 65 ? 15.443 -0.350 -13.083 1.00 86.00 65 VAL A O 1
ATOM 522 N N . CYS A 1 66 ? 15.725 1.706 -12.227 1.00 85.12 66 CYS A N 1
ATOM 523 C CA . CYS A 1 66 ? 16.257 2.310 -13.441 1.00 85.12 66 CYS A CA 1
ATOM 524 C C . CYS A 1 66 ? 17.589 1.660 -13.832 1.00 85.12 66 CYS A C 1
ATOM 526 O O . CYS A 1 66 ? 17.714 1.161 -14.950 1.00 85.12 66 CYS A O 1
ATOM 528 N N . LEU A 1 67 ? 18.540 1.566 -12.895 1.00 87.25 67 LEU A N 1
ATOM 529 C CA . LEU A 1 67 ? 19.823 0.892 -13.116 1.00 87.25 67 LEU A CA 1
ATOM 530 C C . LEU A 1 67 ? 19.627 -0.569 -13.534 1.00 87.25 67 LEU A C 1
ATOM 532 O O . LEU A 1 67 ? 20.191 -1.012 -14.532 1.00 87.25 67 LEU A O 1
ATOM 536 N N . PHE A 1 68 ? 18.754 -1.294 -12.835 1.00 85.25 68 PHE A N 1
ATOM 537 C CA . PHE A 1 68 ? 18.420 -2.671 -13.181 1.00 85.25 68 PHE A CA 1
ATOM 538 C C . PHE A 1 68 ? 17.831 -2.797 -14.594 1.00 85.25 68 PHE A C 1
ATOM 540 O O . PHE A 1 68 ? 18.149 -3.747 -15.308 1.00 85.25 68 PHE A O 1
ATOM 547 N N . SER A 1 69 ? 17.005 -1.838 -15.028 1.00 85.31 69 SER A N 1
ATOM 548 C CA . SER A 1 69 ? 16.398 -1.838 -16.366 1.00 85.31 69 SER A CA 1
ATOM 549 C C . SER A 1 69 ? 17.402 -1.610 -17.502 1.00 85.31 69 SER A C 1
ATOM 551 O O . SER A 1 69 ? 17.151 -2.052 -18.623 1.00 85.31 69 SER A O 1
ATOM 553 N N . ILE A 1 70 ? 18.547 -0.971 -17.221 1.00 85.25 70 ILE A N 1
ATOM 554 C CA . ILE A 1 70 ? 19.648 -0.820 -18.186 1.00 85.25 70 ILE A CA 1
ATOM 555 C C . ILE A 1 70 ? 20.277 -2.187 -18.472 1.00 85.25 70 ILE A C 1
ATOM 557 O O . ILE A 1 70 ? 20.533 -2.523 -19.627 1.00 85.25 70 ILE A O 1
ATOM 561 N N . GLU A 1 71 ? 20.489 -2.991 -17.429 1.00 82.19 71 GLU A N 1
ATOM 562 C CA . GLU A 1 71 ? 21.030 -4.350 -17.547 1.00 82.19 71 GLU A CA 1
ATOM 563 C C . GLU A 1 71 ? 19.974 -5.354 -18.045 1.00 82.19 71 GLU A C 1
ATO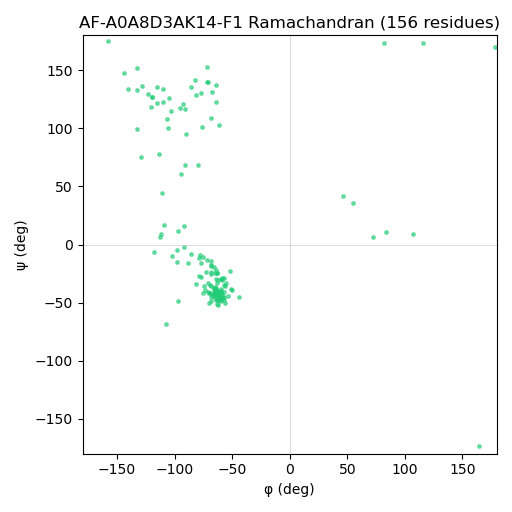M 565 O O . GLU A 1 71 ? 20.305 -6.334 -18.712 1.00 82.19 71 GLU A O 1
ATOM 570 N N . ASN A 1 72 ? 18.693 -5.091 -17.763 1.00 80.62 72 ASN A N 1
ATOM 571 C CA . ASN A 1 72 ? 17.557 -5.965 -18.058 1.00 80.62 72 ASN A CA 1
ATOM 572 C C . ASN A 1 72 ? 16.445 -5.198 -18.801 1.00 80.62 72 ASN A C 1
ATOM 574 O O . ASN A 1 72 ? 15.406 -4.870 -18.212 1.00 80.62 72 ASN A O 1
ATOM 578 N N . PRO A 1 73 ? 16.619 -4.911 -20.105 1.00 79.38 73 PRO A N 1
ATOM 579 C CA . PRO A 1 73 ? 15.625 -4.171 -20.871 1.00 79.38 73 PRO A CA 1
ATOM 580 C C . PRO A 1 73 ? 14.308 -4.955 -20.978 1.00 79.38 73 PRO A C 1
ATOM 582 O O . PRO A 1 73 ? 14.300 -6.160 -21.245 1.00 79.38 73 PRO A O 1
ATOM 585 N N . GLY A 1 74 ? 13.185 -4.249 -20.817 1.00 77.12 74 GLY A N 1
ATOM 586 C CA . GLY A 1 74 ? 11.832 -4.812 -20.930 1.00 77.12 74 GLY A CA 1
ATOM 587 C C . GLY A 1 74 ? 11.075 -4.991 -19.610 1.00 77.12 74 GLY A C 1
ATOM 588 O O . GLY A 1 74 ? 9.997 -5.583 -19.621 1.00 77.12 74 GLY A O 1
ATOM 589 N N . LEU A 1 75 ? 11.592 -4.478 -18.488 1.00 79.62 75 LEU A N 1
ATOM 590 C CA . LEU A 1 75 ? 10.844 -4.420 -17.232 1.00 79.62 75 LEU A CA 1
ATOM 591 C C . LEU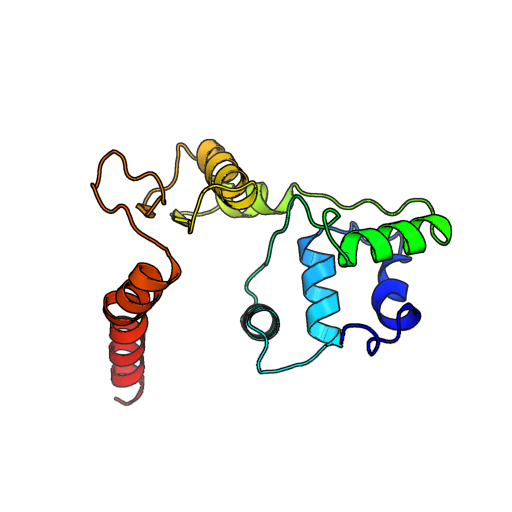 A 1 75 ? 9.620 -3.498 -17.373 1.00 79.62 75 LEU A C 1
ATOM 593 O O . LEU A 1 75 ? 9.750 -2.316 -17.689 1.00 79.62 75 LEU A O 1
ATOM 597 N N . ILE A 1 76 ? 8.430 -4.037 -17.106 1.00 80.38 76 ILE A N 1
ATOM 598 C CA . ILE A 1 76 ? 7.160 -3.301 -17.116 1.00 80.38 76 ILE A CA 1
ATOM 599 C C . ILE A 1 76 ? 6.546 -3.392 -15.722 1.00 80.38 76 ILE A C 1
ATOM 601 O O . ILE A 1 76 ? 6.354 -4.491 -15.206 1.00 80.38 76 ILE A O 1
ATOM 605 N N . LEU A 1 77 ? 6.213 -2.240 -15.137 1.00 82.31 77 LEU A N 1
ATOM 606 C CA . LEU A 1 77 ? 5.508 -2.140 -13.860 1.00 82.31 77 LEU A CA 1
ATOM 607 C C . LEU A 1 77 ? 4.061 -1.697 -14.106 1.00 82.31 77 LEU A C 1
ATOM 609 O O . LEU A 1 77 ? 3.812 -0.547 -14.458 1.00 82.31 77 LEU A O 1
ATOM 613 N N . ASP A 1 78 ? 3.105 -2.610 -13.935 1.00 79.25 78 ASP A N 1
ATOM 614 C CA . ASP A 1 78 ? 1.675 -2.320 -14.101 1.00 79.25 78 ASP A CA 1
ATOM 615 C C . ASP A 1 78 ? 1.039 -1.757 -12.816 1.00 79.25 78 ASP A C 1
ATOM 617 O O . ASP A 1 78 ? 1.255 -2.279 -11.725 1.00 79.25 78 ASP A O 1
ATOM 621 N N . ILE A 1 79 ? 0.222 -0.710 -12.946 1.00 82.00 79 ILE A N 1
ATOM 622 C CA . ILE A 1 79 ? -0.374 0.056 -11.835 1.00 82.00 79 ILE A CA 1
ATOM 623 C C . ILE A 1 79 ? -1.857 -0.320 -11.606 1.00 82.00 79 ILE A C 1
ATOM 625 O O . ILE A 1 79 ? -2.440 0.038 -10.585 1.00 82.00 79 ILE A O 1
ATOM 629 N N . ILE A 1 80 ? -2.480 -1.088 -12.509 1.00 81.44 80 ILE A N 1
ATOM 630 C CA . ILE A 1 80 ? -3.945 -1.284 -12.559 1.00 81.44 80 ILE A CA 1
ATOM 631 C C . ILE A 1 80 ? -4.524 -2.092 -11.371 1.00 81.44 80 ILE A C 1
ATOM 633 O O . ILE A 1 80 ? -5.721 -1.999 -11.095 1.00 81.44 80 ILE A O 1
ATOM 637 N N . GLU A 1 81 ? -3.715 -2.858 -10.628 1.00 82.31 81 GLU A N 1
ATOM 638 C CA . GLU A 1 81 ? -4.203 -3.825 -9.621 1.00 82.31 81 GLU A CA 1
ATOM 639 C C . GLU A 1 81 ? -5.125 -3.235 -8.533 1.00 82.31 81 GLU A C 1
ATOM 641 O O . GLU A 1 81 ? -6.054 -3.921 -8.103 1.00 82.31 81 GLU A O 1
ATOM 646 N N . LEU A 1 82 ? -4.935 -1.976 -8.115 1.00 86.56 82 LEU A N 1
ATOM 647 C CA . LEU A 1 82 ? -5.798 -1.346 -7.104 1.00 86.56 82 LEU A CA 1
ATOM 648 C C . LEU A 1 82 ? -7.253 -1.212 -7.584 1.00 86.56 82 LEU A C 1
ATOM 650 O O . LEU A 1 82 ? -8.181 -1.493 -6.825 1.00 86.56 82 LEU A O 1
ATOM 654 N N . ASN A 1 83 ? -7.466 -0.824 -8.844 1.00 86.88 83 ASN A N 1
ATOM 655 C CA . ASN A 1 83 ? -8.813 -0.651 -9.395 1.00 86.88 83 ASN A CA 1
ATOM 656 C C . ASN A 1 83 ? -9.570 -1.984 -9.420 1.00 86.88 83 ASN A C 1
ATOM 658 O O . ASN A 1 83 ? -10.755 -2.036 -9.090 1.00 86.88 83 ASN A O 1
ATOM 662 N N . ASN A 1 84 ? -8.876 -3.077 -9.744 1.00 86.81 84 ASN A N 1
ATOM 663 C CA . ASN A 1 84 ? -9.469 -4.415 -9.751 1.00 86.81 84 ASN A CA 1
ATOM 664 C C . ASN A 1 84 ? -9.897 -4.857 -8.345 1.00 86.81 84 ASN A C 1
ATOM 666 O O . ASN A 1 84 ? -10.931 -5.497 -8.199 1.00 86.81 84 ASN A O 1
ATOM 670 N N . LEU A 1 85 ? -9.129 -4.495 -7.310 1.00 88.06 85 LEU A N 1
ATOM 671 C CA . LEU A 1 85 ? -9.469 -4.803 -5.919 1.00 88.06 85 LEU A CA 1
ATOM 672 C C . LEU A 1 85 ? -10.708 -4.027 -5.447 1.00 88.06 85 LEU A C 1
ATOM 674 O O . LEU A 1 85 ? -11.591 -4.592 -4.809 1.00 88.06 85 LEU A O 1
ATOM 678 N N . VAL A 1 86 ? -10.766 -2.728 -5.747 1.00 89.56 86 VAL A N 1
ATOM 679 C CA . VAL A 1 86 ? -11.821 -1.833 -5.249 1.00 89.56 86 VAL A CA 1
ATOM 680 C C . VAL A 1 86 ? -13.159 -2.084 -5.945 1.00 89.56 86 VAL A C 1
ATOM 682 O O . VAL A 1 86 ? -14.200 -2.078 -5.294 1.00 89.56 86 VAL A O 1
ATOM 685 N N . THR A 1 87 ? -13.150 -2.345 -7.252 1.00 88.44 87 THR A N 1
ATOM 686 C CA . THR A 1 87 ? -14.376 -2.529 -8.052 1.00 88.44 87 THR A CA 1
ATOM 687 C C . THR A 1 87 ? -15.211 -3.741 -7.640 1.00 88.44 87 THR A C 1
ATOM 689 O O . THR A 1 87 ? -16.431 -3.703 -7.769 1.00 88.44 87 THR A O 1
ATOM 692 N N . VAL A 1 88 ? -14.583 -4.796 -7.114 1.00 91.88 88 VAL A N 1
ATOM 693 C CA . VAL A 1 88 ? -15.273 -6.020 -6.670 1.00 91.88 88 VAL A CA 1
ATOM 694 C C . VAL A 1 88 ? -15.663 -5.999 -5.188 1.00 91.88 88 VAL A C 1
ATOM 696 O O . VAL A 1 88 ? -16.256 -6.957 -4.695 1.00 91.88 88 VAL A O 1
ATOM 699 N N . ALA A 1 89 ? -15.315 -4.943 -4.448 1.00 91.38 89 ALA A N 1
ATOM 700 C CA . ALA A 1 89 ? -15.561 -4.872 -3.014 1.00 91.38 89 ALA A CA 1
ATOM 701 C C . ALA A 1 89 ? -17.032 -4.551 -2.696 1.00 91.38 89 ALA A C 1
ATOM 703 O O . ALA A 1 89 ? -17.591 -3.563 -3.180 1.00 91.38 89 ALA A O 1
ATOM 704 N N . ASN A 1 90 ? -17.635 -5.351 -1.805 1.00 92.25 90 ASN A N 1
ATOM 705 C CA . ASN A 1 90 ? -19.010 -5.141 -1.332 1.00 92.25 90 ASN A CA 1
ATOM 706 C C . ASN A 1 90 ? -19.183 -3.777 -0.657 1.00 92.25 90 ASN A C 1
ATOM 708 O O . ASN A 1 90 ? -20.168 -3.090 -0.901 1.00 92.25 90 ASN A O 1
ATOM 712 N N . SER A 1 91 ? -18.220 -3.389 0.182 1.00 93.44 91 SER A N 1
ATOM 713 C CA . SER A 1 91 ? -18.162 -2.067 0.794 1.00 93.44 91 SER A CA 1
ATOM 714 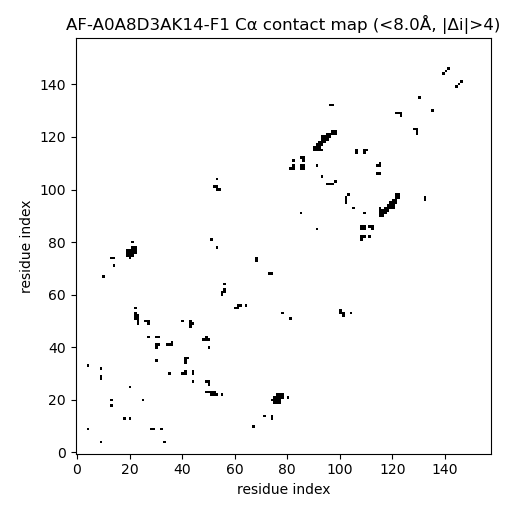C C . SER A 1 91 ? -16.721 -1.591 0.927 1.00 93.44 91 SER A C 1
ATOM 716 O O . SER A 1 91 ? -15.822 -2.413 1.124 1.00 93.44 91 SER A O 1
ATOM 718 N N . THR A 1 92 ? -16.495 -0.282 0.818 1.00 94.12 92 THR A N 1
ATOM 719 C CA . THR A 1 92 ? -15.168 0.322 0.950 1.00 94.12 92 THR A CA 1
ATOM 720 C C . THR A 1 92 ? -15.149 1.470 1.952 1.00 94.12 92 THR A C 1
ATOM 722 O O . THR A 1 92 ? -16.025 2.335 1.984 1.00 94.12 92 THR A O 1
ATOM 725 N N . GLY A 1 93 ? -14.101 1.468 2.776 1.00 92.88 93 GLY A N 1
ATOM 726 C CA . GLY A 1 93 ? -13.739 2.560 3.669 1.00 92.88 93 GLY A CA 1
ATOM 727 C C . GLY A 1 93 ? -12.389 3.145 3.259 1.00 92.88 93 GLY A C 1
ATOM 728 O O . GLY A 1 93 ? -11.456 2.388 2.990 1.00 92.88 93 GLY A O 1
ATOM 729 N N . ALA A 1 94 ? -12.268 4.469 3.221 1.00 91.19 94 ALA A N 1
ATOM 730 C CA . ALA A 1 94 ? -11.021 5.166 2.921 1.00 91.19 94 ALA A CA 1
ATOM 731 C C . ALA A 1 94 ? -10.593 6.057 4.095 1.00 91.19 94 ALA A C 1
ATOM 733 O O . ALA A 1 94 ? -11.358 6.901 4.554 1.00 91.19 94 ALA A O 1
ATOM 734 N N . ILE A 1 95 ? -9.354 5.892 4.561 1.00 90.75 95 ILE A N 1
ATOM 735 C CA . ILE A 1 95 ? -8.698 6.803 5.506 1.00 90.75 95 ILE A CA 1
ATOM 736 C C . ILE A 1 95 ? -7.443 7.312 4.811 1.00 90.75 95 ILE A C 1
ATOM 738 O O . ILE A 1 95 ? -6.568 6.519 4.460 1.00 90.75 95 ILE A O 1
ATOM 742 N N . THR A 1 96 ? -7.360 8.620 4.589 1.00 89.12 96 THR A N 1
ATOM 743 C CA . THR A 1 96 ? -6.237 9.239 3.877 1.00 89.12 96 THR A CA 1
ATOM 744 C C . THR A 1 96 ? -5.592 10.296 4.755 1.00 89.12 96 THR A C 1
ATOM 746 O O . THR A 1 96 ? -6.280 11.162 5.286 1.00 89.12 96 THR A O 1
ATOM 749 N N . LEU A 1 97 ? -4.270 10.227 4.907 1.00 88.12 97 LEU A N 1
ATOM 750 C CA . LEU A 1 97 ? -3.498 11.162 5.721 1.00 88.12 97 LEU A CA 1
ATOM 751 C C . LEU A 1 97 ? -2.728 12.114 4.796 1.00 88.12 97 LEU A C 1
ATOM 753 O O . LEU A 1 97 ? -1.684 11.752 4.255 1.00 88.12 97 LEU A O 1
ATOM 757 N N . GLY A 1 98 ? -3.263 13.322 4.615 1.00 83.81 98 GLY A N 1
ATOM 758 C CA . GLY A 1 98 ? -2.703 14.366 3.754 1.00 83.81 98 GLY A CA 1
ATOM 759 C C . GLY A 1 98 ? -3.032 14.226 2.261 1.00 83.81 98 GLY A C 1
ATOM 760 O O . GLY A 1 98 ? -3.586 13.223 1.796 1.00 83.81 98 GLY A O 1
ATOM 761 N N . ARG A 1 99 ? -2.646 15.251 1.489 1.00 82.50 99 ARG A N 1
ATOM 762 C CA . ARG A 1 99 ? -2.928 15.361 0.053 1.00 82.50 99 ARG A CA 1
ATOM 763 C C . ARG A 1 99 ? -1.749 14.845 -0.762 1.00 82.50 99 ARG A C 1
ATOM 765 O O . ARG A 1 99 ? -0.650 15.387 -0.689 1.00 82.50 99 ARG A O 1
ATOM 772 N N . SER A 1 100 ? -1.962 13.794 -1.548 1.00 86.81 100 SER A N 1
ATOM 773 C CA . SER A 1 100 ? -0.889 13.152 -2.315 1.00 86.81 100 SER A CA 1
ATOM 774 C C . SER A 1 100 ? -1.413 12.357 -3.513 1.00 86.81 100 SER A C 1
ATOM 776 O O . SER A 1 100 ? -2.622 12.166 -3.679 1.00 86.81 100 SER A O 1
ATOM 778 N N . VAL A 1 101 ? -0.484 11.828 -4.318 1.00 91.44 101 VAL A N 1
ATOM 779 C CA . VAL A 1 101 ? -0.786 10.851 -5.377 1.00 91.44 101 VAL A CA 1
ATOM 780 C C . VAL A 1 101 ? -1.491 9.619 -4.801 1.00 91.44 101 VAL A C 1
ATOM 782 O O . VAL A 1 101 ? -2.386 9.081 -5.445 1.00 91.44 101 VAL A O 1
ATOM 785 N N . ALA A 1 102 ? -1.153 9.195 -3.577 1.00 89.94 102 ALA A N 1
ATOM 786 C CA . ALA A 1 102 ? -1.804 8.058 -2.929 1.00 89.94 102 ALA A CA 1
ATOM 787 C C . ALA A 1 102 ? -3.287 8.343 -2.638 1.00 89.94 102 ALA A C 1
ATOM 789 O O . ALA A 1 102 ? -4.141 7.533 -2.994 1.00 89.94 102 ALA A O 1
ATOM 790 N N . THR A 1 103 ? -3.600 9.518 -2.081 1.00 89.44 103 THR A N 1
ATOM 791 C CA . THR A 1 103 ? -4.980 9.963 -1.813 1.00 89.44 103 THR A CA 1
ATOM 792 C C . THR A 1 103 ? -5.793 10.021 -3.105 1.00 89.44 103 THR A C 1
ATOM 794 O O . THR A 1 103 ? -6.865 9.426 -3.189 1.00 89.44 103 THR A O 1
ATOM 797 N N . HIS A 1 104 ? -5.249 10.642 -4.159 1.00 90.75 104 HIS A N 1
ATOM 798 C CA . HIS A 1 104 ? -5.917 10.685 -5.461 1.00 90.75 104 HIS A CA 1
ATOM 799 C C . HIS A 1 104 ? -6.123 9.283 -6.052 1.00 90.75 104 HIS A C 1
ATOM 801 O O . HIS A 1 104 ? -7.186 8.995 -6.594 1.00 90.75 104 HIS A O 1
ATOM 807 N N . HIS A 1 105 ? -5.138 8.391 -5.936 1.00 91.94 105 HIS A N 1
ATOM 808 C CA . HIS A 1 105 ? -5.232 7.033 -6.471 1.00 91.94 105 HIS A CA 1
ATOM 809 C C . HIS A 1 105 ? -6.318 6.206 -5.765 1.00 91.94 105 HIS A C 1
ATOM 811 O O . HIS A 1 105 ? -7.086 5.520 -6.437 1.00 91.94 105 HIS A O 1
ATOM 817 N N . ILE A 1 106 ? -6.445 6.330 -4.437 1.00 91.69 106 ILE A N 1
ATOM 818 C CA . ILE A 1 106 ? -7.512 5.693 -3.646 1.00 91.69 106 ILE A CA 1
ATOM 819 C C . ILE A 1 106 ? -8.888 6.243 -4.041 1.00 91.69 106 ILE A C 1
ATOM 821 O O . ILE A 1 106 ? -9.815 5.463 -4.279 1.00 91.69 106 ILE A O 1
ATOM 825 N N . CYS A 1 107 ? -9.030 7.568 -4.133 1.00 90.88 107 CYS A N 1
ATOM 826 C CA . CYS A 1 107 ? -10.290 8.203 -4.521 1.00 90.88 107 CYS A CA 1
ATOM 827 C C . CYS A 1 107 ? -10.701 7.800 -5.940 1.00 90.88 107 CYS A C 1
ATOM 829 O O . CYS A 1 107 ? -11.827 7.353 -6.143 1.00 90.88 107 CYS A O 1
ATOM 831 N N . ASN A 1 108 ? -9.770 7.869 -6.896 1.00 91.44 108 ASN A N 1
ATOM 832 C CA . ASN A 1 108 ? -10.013 7.497 -8.285 1.00 91.44 108 ASN A CA 1
ATOM 833 C C . ASN A 1 108 ? -10.435 6.029 -8.416 1.00 91.44 108 ASN A C 1
ATOM 835 O O . ASN A 1 108 ? -11.367 5.740 -9.157 1.00 91.44 108 ASN A O 1
ATOM 839 N N . ALA A 1 109 ? -9.813 5.110 -7.670 1.00 91.88 109 ALA A N 1
ATOM 840 C CA . ALA A 1 109 ? -10.219 3.705 -7.662 1.00 91.88 109 ALA A CA 1
ATOM 841 C C . ALA A 1 109 ? -11.661 3.523 -7.154 1.00 91.88 109 ALA A C 1
ATOM 843 O O . ALA A 1 109 ? -12.436 2.764 -7.734 1.00 91.88 109 ALA A O 1
ATOM 844 N N . ASN A 1 110 ? -12.052 4.259 -6.108 1.00 92.50 110 ASN A N 1
ATOM 845 C CA . ASN A 1 110 ? -13.411 4.212 -5.562 1.00 92.50 110 ASN A CA 1
ATOM 846 C C . ASN A 1 110 ? -14.454 4.895 -6.463 1.00 92.50 110 ASN A C 1
ATOM 848 O O . ASN A 1 110 ? -15.626 4.522 -6.420 1.00 92.50 110 ASN A O 1
ATOM 852 N N . SER A 1 111 ? -14.068 5.837 -7.327 1.00 91.12 111 SER A N 1
ATOM 853 C CA . SER A 1 111 ? -14.997 6.458 -8.284 1.00 91.12 111 SER A CA 1
ATOM 854 C C . SER A 1 111 ? -15.638 5.445 -9.241 1.00 91.12 111 SER A C 1
ATOM 856 O O . SER A 1 111 ? -16.791 5.623 -9.623 1.00 91.12 111 SER A O 1
ATOM 858 N N . TRP A 1 112 ? -14.954 4.339 -9.561 1.00 88.81 112 TRP A N 1
ATOM 859 C CA . TRP A 1 112 ? -15.486 3.276 -10.430 1.00 88.81 112 TRP A CA 1
ATOM 860 C C . TRP A 1 112 ? -16.679 2.517 -9.836 1.00 88.81 112 TRP A C 1
ATOM 862 O O . TRP A 1 112 ? -17.427 1.892 -10.583 1.00 88.81 112 TRP A O 1
ATOM 872 N N . ARG A 1 113 ? -16.878 2.583 -8.513 1.00 90.69 113 ARG A N 1
ATOM 873 C CA . ARG A 1 113 ? -18.020 1.979 -7.803 1.00 90.69 113 ARG A CA 1
ATOM 874 C C . ARG A 1 113 ? -19.014 3.016 -7.263 1.00 90.69 113 ARG A C 1
ATOM 876 O O . ARG A 1 113 ? -19.819 2.696 -6.398 1.00 90.69 113 ARG A O 1
ATOM 883 N N . GLY A 1 114 ? -18.953 4.255 -7.760 1.00 87.69 114 GLY A N 1
ATOM 884 C CA . GLY A 1 114 ? -19.820 5.352 -7.314 1.00 87.69 114 GLY A CA 1
ATOM 885 C C . GLY A 1 114 ? -19.339 6.081 -6.054 1.00 87.69 114 GLY A C 1
ATOM 886 O O . GLY A 1 114 ? -20.082 6.894 -5.513 1.00 87.69 114 GLY A O 1
ATOM 887 N N . GLY A 1 115 ? -18.104 5.832 -5.606 1.00 89.81 115 GLY A N 1
ATOM 888 C CA . GLY A 1 115 ? -17.513 6.431 -4.407 1.00 89.81 115 GLY A CA 1
ATOM 889 C C . GLY A 1 115 ? -17.206 5.413 -3.303 1.00 89.81 115 GLY A C 1
ATOM 890 O O . GLY A 1 115 ? -17.516 4.225 -3.407 1.00 89.81 115 GLY A O 1
ATOM 891 N N . ALA A 1 116 ? -16.539 5.878 -2.246 1.00 90.38 116 ALA A N 1
ATOM 892 C CA . ALA A 1 116 ? -16.348 5.085 -1.033 1.00 90.38 116 ALA A CA 1
ATOM 893 C C . ALA A 1 116 ? -17.598 5.183 -0.148 1.00 90.38 116 ALA A C 1
ATOM 895 O O . ALA A 1 116 ? -18.177 6.262 -0.038 1.00 90.38 116 ALA A O 1
ATOM 896 N N . ASP A 1 117 ? -17.992 4.084 0.500 1.00 92.31 117 ASP A N 1
ATOM 897 C CA . ASP A 1 117 ? -19.158 4.081 1.403 1.00 92.31 117 ASP A CA 1
ATOM 898 C C . ASP A 1 117 ? -18.864 4.859 2.690 1.00 92.31 117 ASP A C 1
ATOM 900 O O . ASP A 1 117 ? -19.734 5.519 3.257 1.00 92.31 117 ASP A O 1
ATOM 904 N N . TYR A 1 118 ? -17.604 4.802 3.127 1.00 91.00 118 TYR A N 1
ATOM 905 C CA . TYR A 1 118 ? -17.092 5.537 4.274 1.00 91.00 118 TYR A CA 1
ATOM 906 C C . TYR A 1 118 ? -15.782 6.214 3.893 1.00 91.00 118 TYR A C 1
ATOM 908 O O . TYR A 1 118 ? -14.886 5.588 3.326 1.00 91.00 118 TYR A O 1
ATOM 916 N N . ALA A 1 119 ? -15.634 7.488 4.231 1.00 84.94 119 ALA A N 1
ATOM 917 C CA . ALA A 1 119 ? -14.394 8.205 3.995 1.00 84.94 119 ALA A CA 1
ATOM 918 C C . ALA A 1 119 ? -14.080 9.132 5.167 1.00 84.94 119 ALA A C 1
ATOM 920 O O . ALA A 1 119 ? -14.935 9.893 5.616 1.00 84.94 119 ALA A O 1
ATOM 921 N N . VAL A 1 120 ? -12.829 9.086 5.614 1.00 78.94 120 VAL A N 1
ATOM 922 C CA . VAL A 1 120 ? -12.208 10.096 6.472 1.00 78.94 120 VAL A CA 1
ATOM 923 C C . VAL A 1 120 ? -11.108 10.762 5.637 1.00 78.94 120 VAL A C 1
ATOM 925 O O . VAL A 1 120 ? -9.941 10.368 5.738 1.00 78.94 120 VAL A O 1
ATOM 928 N N . PRO A 1 121 ? -11.477 11.678 4.718 1.00 66.00 121 PRO A N 1
ATOM 929 C CA . PRO A 1 121 ? -10.502 12.426 3.942 1.00 66.00 121 PRO A CA 1
ATOM 930 C C . PRO A 1 121 ? -9.786 13.452 4.827 1.00 66.00 121 PRO A C 1
ATOM 932 O O . PRO A 1 121 ? -10.356 13.955 5.796 1.00 66.00 121 PRO A O 1
ATOM 935 N N . ASP A 1 122 ? -8.549 13.790 4.463 1.00 61.28 122 ASP A N 1
ATOM 936 C CA . ASP A 1 122 ? -7.827 14.930 5.041 1.00 61.28 122 ASP A CA 1
ATOM 937 C C . ASP A 1 122 ? -8.547 16.251 4.731 1.00 61.28 122 ASP A C 1
ATOM 939 O O . ASP A 1 122 ? -8.579 17.170 5.545 1.00 61.28 122 ASP A O 1
ATOM 943 N N . GLU A 1 123 ? -9.190 16.312 3.564 1.00 50.94 123 GLU A N 1
ATOM 944 C CA . GLU A 1 123 ? -10.015 17.417 3.111 1.00 50.94 123 GLU A CA 1
ATOM 945 C C . GLU A 1 123 ? -11.492 17.168 3.435 1.00 50.94 123 GLU A C 1
ATOM 947 O O . GLU A 1 123 ? -12.379 17.128 2.584 1.00 50.94 123 GLU A O 1
ATOM 952 N N . ALA A 1 124 ? -11.787 17.024 4.719 1.00 44.81 124 ALA A N 1
ATOM 953 C CA . ALA A 1 124 ? -13.138 17.218 5.197 1.00 44.81 124 ALA A CA 1
ATOM 954 C C . ALA A 1 124 ? -13.433 18.720 5.344 1.00 44.81 124 ALA A C 1
ATOM 956 O O . ALA A 1 124 ? -13.684 19.206 6.449 1.00 44.81 124 ALA A O 1
ATOM 957 N N . VAL A 1 125 ? -13.513 19.452 4.222 1.00 44.19 125 VAL A N 1
ATOM 958 C CA . VAL A 1 125 ? -14.205 20.761 4.197 1.00 44.19 125 VAL A CA 1
ATOM 959 C C . VAL A 1 125 ? -15.620 20.619 4.790 1.00 44.19 125 VAL A C 1
ATOM 961 O O . VAL A 1 125 ? -16.157 21.577 5.335 1.00 44.19 125 VAL A O 1
ATOM 964 N N . SER A 1 126 ? -16.197 19.408 4.785 1.00 43.59 126 SER A N 1
ATOM 965 C CA . SER A 1 126 ? -17.492 19.103 5.402 1.00 43.59 126 SER A CA 1
ATOM 966 C C . SER A 1 126 ? -17.471 18.684 6.884 1.00 43.59 126 SER A C 1
ATOM 968 O O . SER A 1 126 ? -18.541 18.689 7.482 1.00 43.59 126 SER A O 1
ATOM 970 N N . TRP A 1 127 ? -16.331 18.299 7.487 1.00 43.72 127 TRP A N 1
ATOM 971 C CA . TRP A 1 127 ? -16.287 17.814 8.889 1.00 43.72 127 TRP A CA 1
ATOM 972 C C . TRP A 1 127 ? -15.432 18.672 9.832 1.00 43.72 127 TRP A C 1
ATOM 974 O O . TRP A 1 127 ? -15.454 18.447 11.039 1.00 43.72 127 TRP A O 1
ATOM 984 N N . GLY A 1 128 ? -14.711 19.676 9.318 1.00 51.34 128 GLY A N 1
ATOM 985 C CA . GLY A 1 128 ? -14.084 20.721 10.139 1.00 51.34 128 GLY A CA 1
ATOM 986 C C . GLY A 1 128 ? -12.859 20.287 10.951 1.00 51.34 128 GLY A C 1
ATOM 987 O O . GLY A 1 128 ? -12.350 21.078 11.744 1.00 51.34 128 GLY A O 1
ATOM 988 N N . VAL A 1 129 ? -12.361 19.062 10.762 1.00 61.34 129 VAL A N 1
ATOM 989 C CA . VAL A 1 129 ? -11.148 18.573 11.428 1.00 61.34 129 VAL A CA 1
ATOM 990 C C . VAL A 1 129 ? -9.943 18.898 10.553 1.00 61.34 129 VAL A C 1
ATOM 992 O O . VAL A 1 129 ? -9.602 18.156 9.639 1.00 61.34 129 VAL A O 1
ATOM 995 N N . PHE A 1 130 ? -9.303 20.027 10.846 1.00 71.81 130 PHE A N 1
ATOM 996 C CA . PHE A 1 130 ? -8.046 20.440 10.231 1.00 71.81 130 PHE A CA 1
ATOM 997 C C . PHE A 1 130 ? -6.931 20.350 11.267 1.00 71.81 130 PHE A C 1
ATOM 999 O O . PHE A 1 130 ? -6.997 20.991 12.316 1.00 71.81 130 PHE A O 1
ATOM 1006 N N . GLY A 1 131 ? -5.892 19.575 10.977 1.00 76.31 131 GLY A N 1
ATOM 1007 C CA . GLY A 1 131 ? -4.702 19.541 11.814 1.00 76.31 131 GLY A CA 1
ATOM 1008 C C . GLY A 1 131 ? -3.660 18.554 11.320 1.00 76.31 131 GLY A C 1
ATOM 1009 O O . GLY A 1 131 ? -3.892 17.769 10.402 1.00 76.31 131 GLY A O 1
ATOM 1010 N N . ASP A 1 132 ? -2.484 18.638 11.925 1.00 82.12 132 ASP A N 1
ATOM 1011 C CA . ASP A 1 132 ? -1.340 17.823 11.546 1.00 82.12 132 ASP A CA 1
ATOM 1012 C C . ASP A 1 132 ? -1.593 16.341 11.873 1.00 82.12 132 ASP A C 1
ATOM 1014 O O . ASP A 1 132 ? -1.994 15.987 12.990 1.00 82.12 132 ASP A O 1
ATOM 1018 N N . ALA A 1 133 ? -1.341 15.462 10.898 1.00 85.88 133 ALA A N 1
ATOM 1019 C CA . ALA A 1 133 ? -1.513 14.022 11.054 1.00 85.88 133 ALA A CA 1
ATOM 1020 C C . ALA A 1 133 ? -0.650 13.456 12.193 1.00 85.88 133 ALA A C 1
ATOM 1022 O O . ALA A 1 133 ? -1.061 12.497 12.837 1.00 85.88 133 ALA A O 1
ATOM 1023 N N . THR A 1 134 ? 0.498 14.065 12.502 1.00 88.44 134 THR A N 1
ATOM 1024 C CA . THR A 1 134 ? 1.358 13.652 13.623 1.00 88.44 134 THR A CA 1
ATOM 1025 C C . THR A 1 134 ? 0.683 13.803 14.988 1.00 88.44 134 THR A C 1
ATOM 1027 O O . THR A 1 134 ? 1.031 13.079 15.918 1.00 88.44 134 THR A O 1
ATOM 1030 N N . ILE A 1 135 ? -0.308 14.693 15.106 1.00 88.62 135 ILE A N 1
ATOM 1031 C CA . ILE A 1 135 ? -1.073 14.929 16.336 1.00 88.62 135 ILE A CA 1
ATOM 1032 C C . ILE A 1 135 ? -2.385 14.145 16.303 1.00 88.62 135 ILE A C 1
ATOM 1034 O O . ILE A 1 135 ? -2.729 13.450 17.258 1.00 88.62 135 ILE A O 1
ATOM 1038 N N . ILE A 1 136 ? -3.125 14.245 15.198 1.00 88.06 136 ILE A N 1
ATOM 1039 C CA . ILE A 1 136 ? -4.481 13.695 15.102 1.00 88.06 136 ILE A CA 1
ATOM 1040 C C . ILE A 1 136 ? -4.460 12.175 14.941 1.00 88.06 136 ILE A C 1
ATOM 1042 O O . ILE A 1 136 ? -5.266 11.483 15.563 1.00 88.06 136 ILE A O 1
ATOM 1046 N N . PHE A 1 137 ? -3.550 11.630 14.128 1.00 88.44 137 PHE A N 1
ATOM 1047 C CA . PHE A 1 137 ? -3.566 10.206 13.802 1.00 88.44 137 PHE A CA 1
ATOM 1048 C C . PHE A 1 137 ? -3.329 9.302 15.026 1.00 88.44 137 PHE A C 1
ATOM 1050 O O . PHE A 1 137 ? -4.085 8.343 15.180 1.00 88.44 137 PHE A O 1
ATOM 1057 N N . PRO A 1 138 ? -2.389 9.596 15.951 1.00 92.44 138 PRO A N 1
ATOM 1058 C CA . PRO A 1 138 ? -2.252 8.807 17.176 1.00 92.44 138 PRO A CA 1
ATOM 1059 C C . PRO A 1 138 ? -3.511 8.805 18.055 1.00 92.44 138 PRO A C 1
ATOM 1061 O O . PRO A 1 138 ? -3.880 7.755 18.577 1.00 92.44 138 PRO A O 1
ATOM 1064 N N . LEU A 1 139 ? -4.199 9.948 18.186 1.00 91.19 139 LEU A N 1
ATOM 1065 C CA . LEU A 1 139 ? -5.452 10.053 18.948 1.00 91.19 139 LEU A CA 1
ATOM 1066 C C . LEU A 1 139 ? -6.572 9.246 18.285 1.00 91.19 139 LEU A C 1
ATOM 1068 O O . LEU A 1 139 ? -7.277 8.488 18.945 1.00 91.19 139 LEU A O 1
ATOM 1072 N N . LEU A 1 140 ? -6.686 9.349 16.961 1.00 89.94 140 LEU A N 1
ATOM 1073 C CA . LEU A 1 140 ? -7.637 8.579 16.166 1.00 89.94 140 LEU A CA 1
ATOM 1074 C C . LEU A 1 140 ? -7.413 7.067 16.324 1.00 89.94 140 LEU A C 1
ATOM 1076 O O . LEU A 1 140 ? -8.363 6.301 16.498 1.00 89.94 140 LEU A O 1
ATOM 1080 N N . VAL A 1 141 ? -6.152 6.630 16.290 1.00 91.06 141 VAL A N 1
ATOM 1081 C CA . VAL A 1 141 ? -5.778 5.231 16.520 1.00 91.06 141 VAL A CA 1
ATOM 1082 C C . VAL A 1 141 ? -6.130 4.787 17.938 1.00 91.06 141 VAL A C 1
ATOM 1084 O O . VAL A 1 141 ? -6.669 3.690 18.096 1.00 91.06 141 VAL A O 1
ATOM 1087 N N . ALA A 1 142 ? -5.875 5.625 18.945 1.00 92.69 142 ALA A N 1
ATOM 1088 C CA . ALA A 1 142 ? -6.186 5.326 20.339 1.00 92.69 142 ALA A CA 1
ATOM 1089 C C . ALA A 1 142 ? -7.694 5.141 20.575 1.00 92.69 142 ALA A C 1
ATOM 1091 O O . ALA A 1 142 ? -8.092 4.136 21.157 1.00 92.69 142 ALA A O 1
ATOM 1092 N N . GLU A 1 143 ? -8.529 6.051 20.069 1.00 92.56 143 GLU A N 1
ATOM 1093 C CA . GLU A 1 143 ? -9.976 6.050 20.329 1.00 92.56 143 GLU A CA 1
ATOM 1094 C C . GLU A 1 143 ? -10.755 5.028 19.487 1.00 92.56 143 GLU A C 1
ATOM 1096 O O . GLU A 1 143 ? -11.803 4.543 19.910 1.00 92.56 143 GLU A O 1
ATOM 1101 N N . MET A 1 144 ? -10.255 4.662 18.301 1.00 90.62 144 MET A N 1
ATOM 1102 C CA . MET A 1 144 ? -10.953 3.726 17.410 1.00 90.62 144 MET A CA 1
ATOM 1103 C C . MET A 1 144 ? -10.286 2.352 17.358 1.00 90.62 144 MET A C 1
ATOM 1105 O O . MET A 1 144 ? -10.838 1.353 17.828 1.00 90.62 144 MET A O 1
ATOM 1109 N N . PHE A 1 145 ? -9.090 2.281 16.773 1.00 92.62 145 PHE A N 1
ATOM 1110 C CA . PHE A 1 145 ? -8.446 1.008 16.454 1.00 92.62 145 PHE A CA 1
ATOM 1111 C C . PHE A 1 145 ? -7.974 0.264 17.707 1.00 92.62 145 PHE A C 1
ATOM 1113 O O . PHE A 1 145 ? -8.181 -0.946 17.807 1.00 92.62 145 PHE A O 1
ATOM 1120 N N . ALA A 1 146 ? -7.391 0.964 18.685 1.00 92.00 146 ALA A N 1
ATOM 1121 C CA . ALA A 1 146 ? -6.915 0.345 19.921 1.00 92.00 146 ALA A CA 1
ATOM 1122 C C . ALA A 1 146 ? -8.076 -0.140 20.807 1.00 92.00 146 ALA A C 1
ATOM 1124 O O . ALA A 1 146 ? -8.036 -1.265 21.311 1.00 92.00 146 ALA A O 1
ATOM 1125 N N . VAL A 1 147 ? -9.149 0.651 20.936 1.00 92.50 147 VAL A N 1
ATOM 1126 C CA . VAL A 1 147 ? -10.377 0.242 21.645 1.00 92.50 147 VAL A CA 1
ATOM 1127 C C . VAL A 1 147 ? -10.989 -1.006 21.005 1.00 92.50 147 VAL A C 1
ATOM 1129 O O . VAL A 1 147 ? -11.309 -1.976 21.703 1.00 92.50 147 VAL A O 1
ATOM 1132 N N . HIS A 1 148 ? -11.109 -1.026 19.674 1.00 91.94 148 HIS A N 1
ATOM 1133 C CA . HIS A 1 148 ? -11.635 -2.183 18.953 1.00 91.94 148 HIS A CA 1
ATOM 1134 C C . HIS A 1 148 ? -10.750 -3.426 19.119 1.00 91.94 148 HIS A C 1
ATOM 1136 O O . HIS A 1 148 ? -11.262 -4.518 19.386 1.00 91.94 148 HIS A O 1
ATOM 1142 N N . ALA A 1 149 ? -9.427 -3.274 19.014 1.00 89.94 149 ALA A N 1
ATOM 1143 C CA . ALA A 1 149 ? -8.483 -4.371 19.203 1.00 89.94 149 ALA A CA 1
ATOM 1144 C C . ALA A 1 149 ? -8.594 -4.975 20.613 1.00 89.94 149 ALA A C 1
ATOM 1146 O O . ALA A 1 149 ? -8.710 -6.194 20.744 1.00 89.94 149 ALA A O 1
ATOM 1147 N N . ASN A 1 150 ? -8.656 -4.139 21.654 1.00 89.06 150 ASN A N 1
ATOM 1148 C CA . ASN A 1 150 ? -8.810 -4.587 23.041 1.00 89.06 150 ASN A CA 1
ATOM 1149 C C . ASN A 1 150 ? -10.143 -5.310 23.275 1.00 89.06 150 ASN A C 1
ATOM 1151 O O . ASN A 1 150 ? -10.173 -6.379 23.886 1.00 89.06 150 ASN A O 1
ATOM 1155 N N . THR A 1 151 ? -11.237 -4.772 22.731 1.00 88.38 151 THR A N 1
ATOM 1156 C CA . THR A 1 151 ? -12.574 -5.378 22.844 1.00 88.38 151 THR A CA 1
ATOM 1157 C C . THR A 1 151 ? -12.622 -6.746 22.162 1.00 88.38 151 THR A C 1
ATOM 1159 O O . THR A 1 151 ? -13.188 -7.703 22.689 1.00 88.38 151 THR A O 1
ATOM 1162 N N . THR A 1 152 ? -11.997 -6.862 20.991 1.00 84.81 152 THR A N 1
ATOM 1163 C CA . THR A 1 152 ? -11.980 -8.103 20.208 1.00 84.81 152 THR A CA 1
ATOM 1164 C C . THR A 1 152 ? -11.042 -9.146 20.821 1.00 84.81 152 THR A C 1
ATOM 1166 O O . THR A 1 152 ? -11.353 -10.336 20.817 1.00 84.81 152 THR A O 1
ATOM 1169 N N . ALA A 1 153 ? -9.915 -8.718 21.397 1.00 77.50 153 ALA A N 1
ATOM 1170 C CA . ALA A 1 153 ? -8.993 -9.594 22.116 1.00 77.50 153 ALA A CA 1
ATOM 1171 C C . ALA A 1 153 ? -9.590 -10.124 23.430 1.00 77.50 153 ALA A C 1
ATOM 1173 O O . ALA A 1 153 ? -9.355 -11.282 23.772 1.00 77.50 153 ALA A O 1
ATOM 1174 N N . GLY A 1 154 ? -10.389 -9.314 24.135 1.00 69.88 154 GLY A N 1
ATOM 1175 C CA . GLY A 1 154 ? -11.132 -9.742 25.323 1.00 69.88 154 GLY A CA 1
ATOM 1176 C C . GLY A 1 154 ? -12.138 -10.854 25.015 1.00 69.88 154 GLY A C 1
ATOM 1177 O O . GLY A 1 154 ? -12.166 -11.859 25.712 1.00 69.88 154 GLY A O 1
ATOM 1178 N N . LYS A 1 155 ? -12.869 -10.737 23.8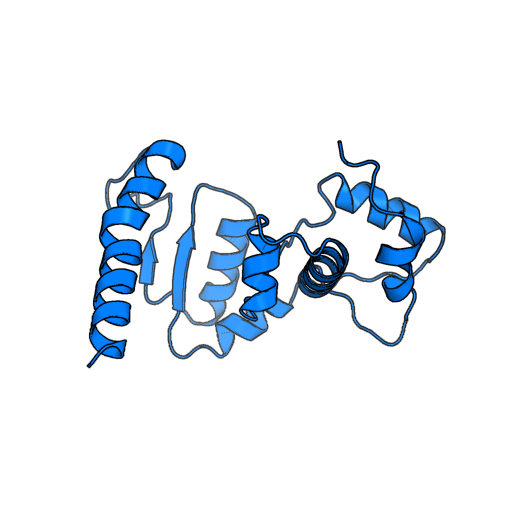98 1.00 61.09 155 LYS A N 1
ATOM 1179 C CA . LYS A 1 155 ? -13.846 -11.745 23.437 1.00 61.09 155 LYS A CA 1
ATOM 1180 C C . LYS A 1 155 ? -13.241 -13.076 22.974 1.00 61.09 155 LYS A C 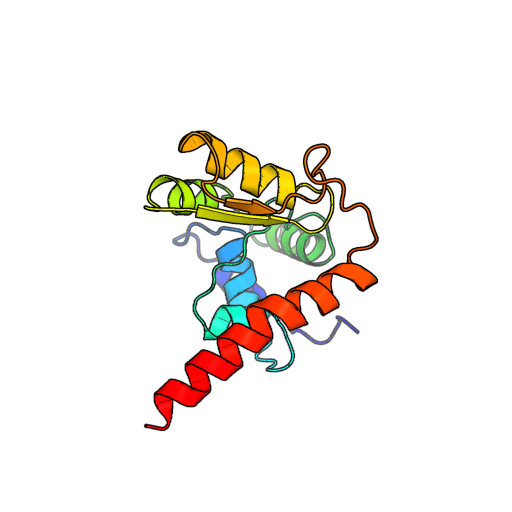1
ATOM 1182 O O . LYS A 1 155 ? -13.970 -14.045 22.850 1.00 61.09 155 LYS A O 1
ATOM 1187 N N . LYS A 1 156 ? -11.940 -13.132 22.669 1.00 58.12 156 LYS A N 1
ATOM 1188 C CA . LYS A 1 156 ? -11.241 -14.380 22.296 1.00 58.12 156 LYS A CA 1
ATOM 1189 C C . LYS A 1 156 ? -10.724 -15.177 23.501 1.00 58.12 156 LYS A C 1
ATOM 1191 O O . LYS A 1 156 ? -10.177 -16.257 23.302 1.00 58.12 156 LYS A O 1
ATOM 1196 N N . LYS A 1 157 ? -10.802 -14.616 24.714 1.00 53.69 157 LYS A N 1
ATOM 1197 C CA . LYS A 1 157 ? -10.347 -15.259 25.958 1.00 53.69 157 LYS A CA 1
ATOM 1198 C C . LYS A 1 157 ? -11.480 -15.919 26.759 1.00 53.69 157 LYS A C 1
ATOM 1200 O O . LYS A 1 157 ? -11.174 -16.556 27.763 1.00 53.69 157 LYS A O 1
ATOM 1205 N N . GLU A 1 158 ? -12.728 -15.771 26.317 1.00 42.16 158 GLU A N 1
ATOM 1206 C CA . GLU A 1 158 ? -13.905 -16.534 26.767 1.00 42.16 158 GLU A CA 1
ATOM 1207 C C . GLU A 1 158 ? -14.219 -17.644 25.758 1.00 42.16 158 GLU A C 1
ATOM 1209 O O . GLU A 1 158 ? -14.623 -18.739 26.208 1.00 42.16 158 GLU A O 1
#